Protein AF-O05475-F1 (afdb_monomer_lite)

Sequence (89 aa):
MNADEIFSNLEEILNYNSLVFINRKNIEVVWAIRSDTDTVQGFVRVDNKVFPFKAWVEFEGELRVQIGNLIHFIIDSKTVEKAIQRESE

Organism: Saccharolobus islandicus (NCBI:txid43080)

Foldseek 3Di:
DALVLLVVLVQLLLQLDCVNDVPNFRKAQPDWDDPDRFKIWGWIDGPNDIWTKIWGADPQGWIWIDTHPPDIDIHHNVSSVVSSVVVVD

Secondary structure (DSSP, 8-state):
--HHHHHHTHHHHHHH-TTT-SS-PPEEEEEEEEEETTEEEEEEEETTEEEEEEEEEPTTSPEEEEETTTEEEEE-HHHHHHHHHHHT-

pLDDT: mean 85.34, std 10.83, range [53.25, 97.06]

Structure (mmCIF, N/CA/C/O backbone):
data_AF-O05475-F1
#
_entry.id   AF-O05475-F1
#
loop_
_atom_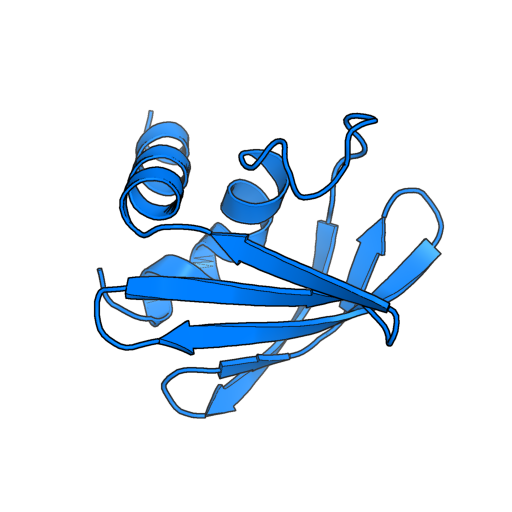site.group_PDB
_atom_site.id
_atom_site.type_symbol
_atom_site.label_atom_id
_atom_site.label_alt_id
_atom_site.label_comp_id
_atom_site.label_asym_id
_atom_site.label_entity_id
_atom_site.label_seq_id
_atom_site.pdbx_PDB_ins_code
_atom_site.Cartn_x
_atom_site.Cartn_y
_atom_site.Cartn_z
_atom_site.occupancy
_atom_site.B_iso_or_equiv
_atom_site.auth_seq_id
_atom_site.auth_comp_id
_atom_site.auth_asym_id
_atom_site.auth_atom_id
_atom_site.pdbx_PDB_model_num
ATOM 1 N N . MET A 1 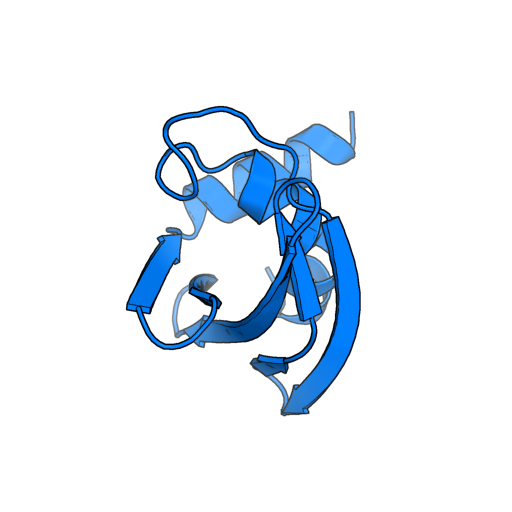1 ? 13.393 10.274 0.411 1.00 78.81 1 MET A N 1
ATOM 2 C CA . MET A 1 1 ? 13.067 8.849 0.627 1.00 78.81 1 MET A CA 1
ATOM 3 C C . MET A 1 1 ? 13.054 8.148 -0.715 1.00 78.81 1 MET A C 1
ATOM 5 O O . MET A 1 1 ? 12.739 8.797 -1.710 1.00 78.81 1 MET A O 1
ATOM 9 N N . ASN A 1 2 ? 13.428 6.874 -0.761 1.00 86.38 2 ASN A N 1
ATOM 10 C CA . ASN A 1 2 ? 13.263 6.069 -1.973 1.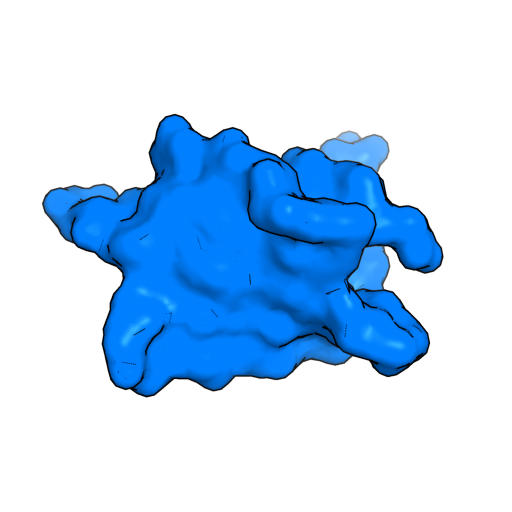00 86.38 2 ASN A CA 1
ATOM 11 C C . ASN A 1 2 ? 11.902 5.341 -1.937 1.00 86.38 2 ASN A C 1
ATOM 13 O O . ASN A 1 2 ? 11.281 5.225 -0.882 1.00 86.38 2 ASN A O 1
ATOM 17 N N . ALA A 1 3 ? 11.422 4.870 -3.089 1.00 88.00 3 ALA A N 1
ATOM 18 C CA . ALA A 1 3 ? 10.134 4.179 -3.172 1.00 88.00 3 ALA A CA 1
ATOM 19 C C . ALA A 1 3 ? 10.111 2.867 -2.361 1.00 88.00 3 ALA A C 1
ATOM 21 O O . ALA A 1 3 ? 9.075 2.493 -1.822 1.00 88.00 3 ALA A O 1
ATOM 22 N N . ASP A 1 4 ? 11.256 2.191 -2.226 1.00 89.62 4 ASP A N 1
ATOM 23 C CA . ASP A 1 4 ? 11.377 0.935 -1.472 1.00 89.62 4 ASP A CA 1
ATOM 24 C C . ASP A 1 4 ? 11.068 1.123 0.018 1.00 89.62 4 ASP A C 1
ATOM 26 O O . ASP A 1 4 ? 10.329 0.334 0.604 1.00 89.62 4 ASP A O 1
ATOM 30 N N . GLU A 1 5 ? 11.595 2.189 0.615 1.00 90.31 5 GLU A N 1
ATOM 31 C CA . GLU A 1 5 ? 11.355 2.588 2.000 1.00 90.31 5 GLU A CA 1
ATOM 32 C C . GLU A 1 5 ? 9.886 2.969 2.206 1.00 90.31 5 GLU A C 1
ATOM 34 O O . GLU A 1 5 ? 9.257 2.516 3.156 1.00 90.31 5 GLU A O 1
ATOM 39 N N . ILE A 1 6 ? 9.291 3.722 1.276 1.00 90.00 6 ILE A N 1
ATOM 40 C CA . ILE A 1 6 ? 7.869 4.087 1.351 1.00 90.00 6 ILE A CA 1
ATOM 41 C C . ILE A 1 6 ? 6.979 2.838 1.290 1.00 90.00 6 ILE A C 1
ATOM 43 O O . ILE A 1 6 ? 6.052 2.698 2.083 1.00 90.00 6 ILE A O 1
ATOM 47 N N . PHE A 1 7 ? 7.252 1.910 0.369 1.00 91.81 7 PHE A N 1
ATOM 48 C CA . PHE A 1 7 ? 6.427 0.713 0.210 1.00 91.81 7 PHE A CA 1
ATOM 49 C C . PHE A 1 7 ? 6.616 -0.319 1.318 1.00 91.81 7 PHE A C 1
ATOM 51 O O . PHE A 1 7 ? 5.669 -1.048 1.609 1.00 91.81 7 PHE A O 1
ATOM 58 N N . SER A 1 8 ? 7.791 -0.370 1.946 1.00 91.50 8 SER A N 1
ATOM 59 C CA . SER A 1 8 ? 8.033 -1.259 3.088 1.00 91.50 8 SER A CA 1
ATOM 60 C C . SER A 1 8 ? 7.211 -0.857 4.317 1.00 91.50 8 SER A C 1
ATOM 62 O O . SER A 1 8 ? 6.827 -1.733 5.077 1.00 91.50 8 SER A O 1
ATOM 64 N N . ASN A 1 9 ? 6.878 0.432 4.447 1.00 90.69 9 ASN A N 1
ATOM 65 C CA . ASN A 1 9 ? 6.121 1.006 5.568 1.00 90.69 9 ASN A CA 1
ATOM 66 C C . ASN A 1 9 ? 4.700 1.445 5.153 1.00 90.69 9 ASN A C 1
ATOM 68 O O . ASN A 1 9 ? 4.102 2.354 5.737 1.00 90.69 9 ASN A O 1
ATOM 72 N N . LEU A 1 10 ? 4.163 0.877 4.064 1.00 90.31 10 LEU A N 1
ATOM 73 C CA . LEU A 1 10 ? 2.901 1.332 3.474 1.00 90.31 10 LEU A CA 1
ATOM 74 C C . LEU A 1 10 ? 1.722 1.200 4.449 1.00 90.31 10 LEU A C 1
ATOM 76 O O . LEU A 1 10 ? 0.860 2.077 4.489 1.00 90.31 10 LEU A O 1
ATOM 80 N N . GLU A 1 11 ? 1.673 0.116 5.222 1.00 90.12 11 GLU A N 1
ATOM 81 C CA . GLU A 1 11 ? 0.617 -0.120 6.208 1.00 90.12 11 GLU A CA 1
ATOM 82 C C . GLU A 1 11 ? 0.612 0.968 7.291 1.00 90.12 11 GLU A C 1
ATOM 84 O O . GLU A 1 11 ? -0.424 1.586 7.557 1.00 90.12 11 GLU A O 1
ATOM 89 N N . GLU A 1 12 ? 1.772 1.270 7.863 1.00 88.81 12 GLU A N 1
ATOM 90 C CA . GLU A 1 12 ? 1.970 2.302 8.875 1.00 88.81 12 GLU A CA 1
ATOM 91 C C . GLU A 1 12 ? 1.571 3.679 8.350 1.00 88.81 12 GLU A C 1
ATOM 93 O O . GLU A 1 12 ? 0.831 4.404 9.019 1.00 88.81 12 GLU A O 1
ATOM 98 N N . ILE A 1 13 ? 1.995 4.035 7.133 1.00 88.56 13 ILE A N 1
ATOM 99 C CA . ILE A 1 13 ? 1.647 5.316 6.502 1.00 88.56 13 ILE A CA 1
ATOM 100 C C . ILE A 1 13 ? 0.126 5.456 6.358 1.00 88.56 13 ILE A C 1
ATOM 102 O O . ILE A 1 13 ? -0.438 6.511 6.671 1.00 88.56 13 ILE A O 1
ATOM 106 N N . LEU A 1 14 ? -0.554 4.390 5.925 1.00 86.94 14 LEU A N 1
ATOM 107 C CA . LEU A 1 14 ? -2.009 4.373 5.777 1.00 86.94 14 LEU A CA 1
ATOM 108 C C . LEU A 1 14 ? -2.734 4.522 7.117 1.00 86.94 14 LEU A C 1
ATOM 110 O O . LEU A 1 14 ? -3.736 5.232 7.193 1.00 86.94 14 LEU A O 1
ATOM 114 N N . ASN A 1 15 ? -2.218 3.895 8.173 1.00 85.44 15 ASN A N 1
ATOM 115 C CA . ASN A 1 15 ? -2.784 3.981 9.520 1.00 85.44 15 ASN A CA 1
ATOM 116 C C . ASN A 1 15 ? -2.436 5.292 10.246 1.00 85.44 15 ASN A C 1
ATOM 118 O O . ASN A 1 15 ? -3.182 5.732 11.124 1.00 85.44 15 ASN A O 1
ATOM 122 N N . TYR A 1 16 ? -1.321 5.935 9.891 1.00 83.19 16 TYR A N 1
ATOM 123 C CA . TYR A 1 16 ? -0.924 7.238 10.423 1.00 83.19 16 TYR A CA 1
ATOM 124 C C . TYR A 1 16 ? -1.785 8.368 9.856 1.00 83.19 16 TYR A C 1
ATOM 126 O O . TYR A 1 16 ? -2.104 9.336 10.554 1.00 83.19 16 TYR A O 1
ATOM 134 N N . ASN A 1 17 ? -2.173 8.254 8.586 1.00 77.19 17 ASN A N 1
ATOM 135 C CA . ASN A 1 17 ? -2.892 9.310 7.902 1.00 77.19 17 ASN A CA 1
ATOM 136 C C . ASN A 1 17 ? -4.392 9.311 8.258 1.00 77.19 17 ASN A C 1
ATOM 138 O O . ASN A 1 17 ? -5.174 8.451 7.854 1.00 77.19 17 ASN A O 1
ATOM 142 N N . SER A 1 18 ? -4.817 10.353 8.974 1.00 65.81 18 SER A N 1
ATOM 143 C CA . SER A 1 18 ? -6.202 10.541 9.423 1.00 65.81 18 SER A CA 1
ATOM 144 C C . SER A 1 18 ? -7.214 10.804 8.301 1.00 65.81 18 SER A C 1
ATOM 146 O O . SER A 1 18 ? -8.418 10.697 8.542 1.00 65.81 18 SER A O 1
ATOM 148 N N . LEU A 1 19 ? -6.760 11.130 7.085 1.00 65.94 19 LEU A N 1
ATOM 149 C CA . LEU A 1 19 ? -7.619 11.278 5.908 1.00 65.94 19 LEU A CA 1
ATOM 150 C C . LEU A 1 19 ? -8.067 9.922 5.359 1.00 65.94 19 LEU A 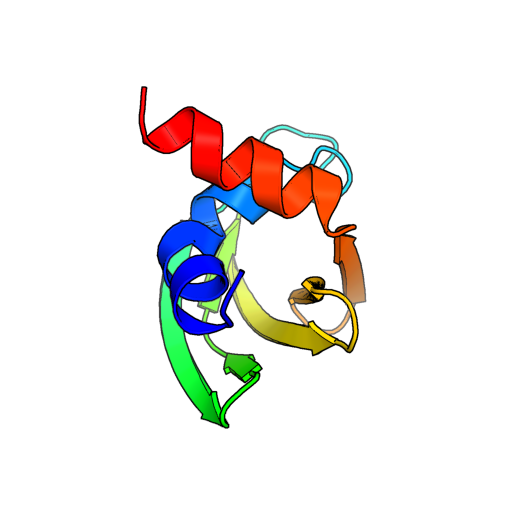C 1
ATOM 152 O O . LEU A 1 19 ? -9.080 9.875 4.665 1.00 65.94 19 LEU A O 1
ATOM 156 N N . VAL A 1 20 ? -7.349 8.836 5.674 1.00 63.28 20 VAL A N 1
ATOM 157 C CA . VAL A 1 20 ? -7.588 7.519 5.075 1.00 63.28 20 VAL A CA 1
ATOM 158 C C . VAL A 1 20 ? -8.873 6.883 5.619 1.00 63.28 20 VAL A C 1
ATOM 160 O O . VAL A 1 20 ? -9.711 6.441 4.838 1.00 63.28 20 VAL A O 1
ATOM 163 N N . PHE A 1 21 ? -9.125 6.938 6.932 1.00 63.84 21 PHE A N 1
ATOM 164 C CA . PHE A 1 21 ? -10.448 6.642 7.502 1.00 63.84 21 PHE A CA 1
ATOM 165 C C . PHE A 1 21 ? -10.716 7.460 8.775 1.00 63.84 21 PHE A C 1
ATOM 167 O O . PHE A 1 21 ? -9.979 7.386 9.753 1.00 63.84 21 PHE A O 1
ATOM 174 N N . ILE A 1 22 ? -11.847 8.181 8.801 1.00 55.69 22 ILE A N 1
ATOM 175 C CA . ILE A 1 22 ? -12.313 8.974 9.962 1.00 55.69 22 ILE A CA 1
ATOM 176 C C . ILE A 1 22 ? -12.591 8.081 11.186 1.00 55.69 22 ILE A C 1
ATOM 178 O O . ILE A 1 22 ? -12.492 8.518 12.332 1.00 55.69 22 ILE A O 1
ATOM 182 N N . ASN A 1 23 ? -12.921 6.811 10.950 1.00 54.06 23 ASN A N 1
ATOM 183 C CA . ASN A 1 23 ? -13.067 5.801 11.988 1.00 54.06 23 ASN A CA 1
ATOM 184 C C . ASN A 1 23 ? -11.784 4.965 11.973 1.00 54.06 23 ASN A C 1
ATOM 186 O O . ASN A 1 23 ? -11.561 4.280 10.980 1.00 54.06 23 ASN A O 1
ATOM 190 N N . ARG A 1 24 ? -10.949 5.073 13.021 1.00 57.94 24 ARG A N 1
ATOM 191 C CA . ARG A 1 24 ? -9.617 4.444 13.174 1.00 57.94 24 ARG A CA 1
ATOM 192 C C . ARG A 1 24 ? -9.674 2.915 13.090 1.00 57.94 24 ARG A C 1
ATOM 194 O O . ARG A 1 24 ? -9.574 2.213 14.093 1.00 57.94 24 ARG A O 1
ATOM 201 N N . LYS A 1 25 ? -9.914 2.405 11.899 1.00 62.62 25 LYS A N 1
ATOM 202 C CA . LYS A 1 25 ? -9.955 0.987 11.594 1.00 62.62 25 LYS A CA 1
ATOM 203 C C . LYS A 1 25 ? -8.595 0.659 11.026 1.00 62.62 25 LYS A C 1
ATOM 205 O O . LYS A 1 25 ? -8.194 1.287 10.050 1.00 62.62 25 LYS A O 1
ATOM 210 N N . ASN A 1 26 ? -7.894 -0.260 11.687 1.00 75.69 26 ASN A N 1
ATOM 211 C CA . ASN A 1 26 ? -6.566 -0.661 11.257 1.00 75.69 26 ASN A CA 1
ATOM 212 C C . ASN A 1 26 ? -6.663 -1.195 9.826 1.00 75.69 26 ASN A C 1
ATOM 214 O O . ASN A 1 26 ? -7.463 -2.094 9.546 1.00 75.69 26 ASN A O 1
ATOM 218 N N . ILE A 1 27 ? -5.898 -0.589 8.929 1.00 86.56 27 ILE A N 1
ATOM 219 C CA . ILE A 1 27 ? -5.683 -1.100 7.584 1.00 86.56 27 ILE A CA 1
ATOM 220 C C . ILE A 1 27 ? -4.566 -2.124 7.687 1.00 86.56 27 ILE A C 1
ATOM 222 O O . ILE A 1 27 ? -3.539 -1.827 8.280 1.00 86.56 27 ILE A O 1
ATOM 226 N N . GLU A 1 28 ? -4.768 -3.296 7.104 1.00 90.31 28 GLU A N 1
ATOM 227 C CA . GLU A 1 28 ? -3.748 -4.341 7.009 1.00 90.31 28 GLU A CA 1
ATOM 228 C C . GLU A 1 28 ? -3.444 -4.599 5.532 1.00 90.31 28 GLU A C 1
ATOM 230 O O . GLU A 1 28 ? -4.358 -4.858 4.741 1.00 90.31 28 GLU A O 1
ATOM 235 N N . VAL A 1 29 ? -2.179 -4.538 5.132 1.00 90.75 29 VAL A N 1
ATOM 236 C CA . VAL A 1 29 ? -1.724 -4.917 3.795 1.00 90.75 29 VAL A CA 1
ATOM 237 C C . VAL A 1 29 ? -1.624 -6.441 3.747 1.00 90.75 29 VAL A C 1
ATOM 239 O O . VAL A 1 29 ? -0.652 -7.049 4.177 1.00 90.75 29 VAL A O 1
ATOM 242 N N . VAL A 1 30 ? -2.652 -7.084 3.192 1.00 93.50 30 VAL A N 1
ATOM 243 C CA . VAL A 1 30 ? -2.759 -8.553 3.141 1.00 93.50 30 VAL A CA 1
ATOM 244 C C . VAL A 1 30 ? -1.752 -9.149 2.162 1.00 93.50 30 VAL A C 1
ATOM 246 O O . VAL A 1 30 ? -1.195 -10.222 2.386 1.00 93.50 30 VAL A O 1
ATOM 249 N N . TRP A 1 31 ? -1.584 -8.485 1.023 1.00 94.00 31 TRP A N 1
ATOM 250 C CA . TRP A 1 31 ? -0.668 -8.894 -0.030 1.00 94.00 31 TRP A CA 1
ATOM 251 C C . TRP A 1 31 ? -0.380 -7.706 -0.933 1.00 94.00 31 TRP A C 1
ATOM 253 O O . TRP A 1 31 ? -1.288 -6.935 -1.248 1.00 94.00 31 TRP A O 1
ATOM 263 N N . ALA A 1 32 ? 0.859 -7.587 -1.390 1.00 95.25 32 ALA A N 1
ATOM 264 C CA . ALA A 1 32 ? 1.285 -6.522 -2.277 1.00 95.25 32 ALA A CA 1
ATOM 265 C C . ALA A 1 32 ? 2.383 -7.019 -3.218 1.00 95.25 32 ALA A C 1
ATOM 267 O O . ALA A 1 32 ? 3.239 -7.814 -2.830 1.00 95.25 32 ALA A O 1
ATOM 268 N N . ILE A 1 33 ? 2.362 -6.528 -4.455 1.00 96.19 33 ILE A N 1
ATOM 269 C CA . ILE A 1 33 ? 3.429 -6.726 -5.433 1.00 96.19 33 ILE A CA 1
ATOM 270 C C . ILE A 1 33 ? 3.820 -5.408 -6.075 1.00 96.19 33 ILE A C 1
ATOM 272 O O . ILE A 1 33 ? 2.994 -4.521 -6.298 1.00 96.19 33 ILE A O 1
ATOM 276 N N . ARG A 1 34 ? 5.097 -5.323 -6.435 1.00 94.94 34 ARG A N 1
ATOM 277 C CA . ARG A 1 34 ? 5.609 -4.260 -7.288 1.00 94.94 34 ARG A CA 1
ATOM 278 C C . ARG A 1 34 ? 5.033 -4.419 -8.697 1.00 94.94 34 ARG A C 1
ATOM 280 O O . ARG A 1 34 ? 5.159 -5.498 -9.275 1.00 94.94 34 ARG A O 1
ATOM 287 N N . SER A 1 35 ? 4.420 -3.372 -9.250 1.00 90.12 35 SER A N 1
ATOM 288 C CA . SER A 1 35 ? 4.076 -3.344 -10.681 1.00 90.12 35 SER A CA 1
ATOM 289 C C . 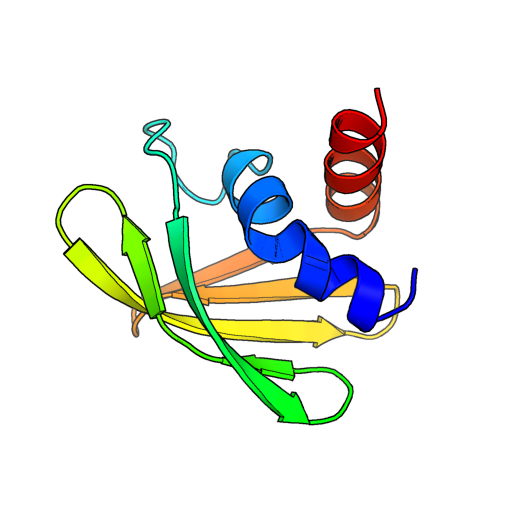SER A 1 35 ? 5.155 -2.657 -11.516 1.00 90.12 35 SER A C 1
ATOM 291 O O . SER A 1 35 ? 5.382 -3.063 -12.651 1.00 90.12 35 SER A O 1
ATOM 293 N N . ASP A 1 36 ? 5.833 -1.655 -10.950 1.00 92.81 36 ASP A N 1
ATOM 294 C CA . ASP A 1 36 ? 6.957 -0.929 -11.553 1.00 92.81 36 ASP A CA 1
ATOM 295 C C . ASP A 1 36 ? 7.806 -0.227 -10.470 1.00 92.81 36 ASP A C 1
ATOM 297 O O . ASP A 1 36 ? 7.584 -0.409 -9.271 1.00 92.81 36 ASP A O 1
ATOM 301 N N . THR A 1 37 ? 8.810 0.557 -10.870 1.00 90.12 37 THR A N 1
ATOM 302 C CA . THR A 1 37 ? 9.732 1.230 -9.939 1.00 90.12 37 THR A CA 1
ATOM 303 C C . THR A 1 37 ? 9.018 2.091 -8.902 1.00 90.12 37 THR A C 1
ATOM 305 O O . THR A 1 37 ? 9.459 2.115 -7.761 1.00 90.12 37 THR A O 1
ATOM 308 N N . ASP A 1 38 ? 7.897 2.721 -9.235 1.00 93.88 38 ASP A N 1
ATOM 309 C CA . ASP A 1 38 ? 7.255 3.715 -8.371 1.00 93.88 38 ASP A CA 1
ATOM 310 C C . ASP A 1 38 ? 5.820 3.330 -8.011 1.00 93.88 38 ASP A C 1
ATOM 312 O O . ASP A 1 38 ? 5.065 4.161 -7.514 1.00 93.88 38 ASP A O 1
ATOM 316 N N . THR A 1 39 ? 5.440 2.065 -8.224 1.00 96.00 39 THR A N 1
ATOM 317 C CA . THR A 1 39 ? 4.073 1.585 -8.011 1.00 96.00 39 THR A CA 1
ATOM 318 C C . THR A 1 39 ? 4.027 0.198 -7.373 1.00 96.00 39 THR A C 1
ATOM 320 O O . THR A 1 39 ? 4.679 -0.759 -7.808 1.00 96.00 39 THR A O 1
ATOM 323 N N . VAL A 1 40 ? 3.146 0.070 -6.382 1.00 96.44 40 VAL A N 1
ATOM 324 C CA . VAL A 1 40 ? 2.735 -1.186 -5.753 1.00 96.44 40 VAL A CA 1
ATOM 325 C C . VAL A 1 40 ? 1.226 -1.358 -5.880 1.00 96.44 40 VAL A C 1
ATOM 327 O O . VAL A 1 40 ? 0.453 -0.405 -5.804 1.00 96.44 40 VAL A O 1
ATOM 330 N N . GLN A 1 41 ? 0.784 -2.595 -6.060 1.00 97.06 41 GLN A N 1
ATOM 331 C CA . GLN A 1 41 ? -0.630 -2.949 -6.078 1.00 97.06 41 GLN A CA 1
ATOM 332 C C . GLN A 1 41 ? -0.871 -4.235 -5.300 1.00 97.06 41 GLN A C 1
ATOM 334 O O . GLN A 1 41 ? 0.015 -5.084 -5.188 1.00 97.06 41 GLN A O 1
ATOM 339 N N . GLY A 1 42 ? -2.080 -4.403 -4.783 1.00 95.81 42 GLY A N 1
ATOM 340 C CA . GLY A 1 42 ? -2.388 -5.572 -3.979 1.00 95.81 42 GLY A CA 1
ATOM 341 C C . GLY A 1 42 ? -3.750 -5.509 -3.321 1.00 95.81 42 GLY A C 1
ATOM 342 O O . GLY A 1 42 ? -4.700 -4.970 -3.888 1.00 95.81 42 GLY A O 1
ATOM 343 N N . PHE A 1 43 ? -3.834 -6.064 -2.117 1.00 95.25 43 PHE A N 1
ATOM 344 C CA . PHE A 1 43 ? -5.047 -6.106 -1.320 1.00 95.25 43 PHE A CA 1
ATOM 345 C C . PHE A 1 43 ? -4.797 -5.579 0.085 1.00 95.25 43 PHE A C 1
ATOM 347 O O . PHE A 1 43 ? -3.871 -6.012 0.769 1.00 95.25 43 PHE A O 1
ATOM 354 N N . VAL A 1 44 ? -5.677 -4.686 0.521 1.00 92.19 44 VAL A N 1
ATOM 355 C CA . VAL A 1 44 ? -5.763 -4.238 1.908 1.00 92.19 44 VAL A CA 1
ATOM 356 C C . VAL A 1 44 ? -7.031 -4.777 2.539 1.00 92.19 44 VAL A C 1
ATOM 358 O O . VAL A 1 44 ? -8.082 -4.865 1.898 1.00 92.19 44 VAL A O 1
ATOM 361 N N . ARG A 1 45 ? -6.949 -5.124 3.814 1.00 90.19 45 ARG A N 1
ATOM 362 C CA . ARG A 1 45 ? -8.095 -5.418 4.656 1.00 90.19 45 ARG A CA 1
ATOM 363 C C . ARG A 1 45 ? -8.422 -4.169 5.463 1.00 90.19 45 ARG A C 1
ATOM 365 O O . ARG A 1 45 ? -7.564 -3.615 6.138 1.00 90.19 45 ARG A O 1
ATOM 372 N N . VAL A 1 46 ? -9.674 -3.737 5.371 1.00 85.69 46 VAL A N 1
ATOM 373 C CA . VAL A 1 46 ? -10.255 -2.685 6.207 1.00 85.69 46 VAL A CA 1
ATOM 374 C C . VAL A 1 46 ? -11.417 -3.331 6.956 1.00 85.69 46 VAL A C 1
ATOM 376 O O . VAL A 1 46 ? -12.394 -3.771 6.340 1.00 85.69 46 VAL A O 1
ATOM 379 N N . ASP A 1 47 ? -11.290 -3.453 8.276 1.00 82.88 47 ASP A N 1
ATOM 380 C CA . ASP A 1 47 ? -12.119 -4.339 9.107 1.00 82.88 47 ASP A CA 1
ATOM 381 C C . ASP A 1 47 ? -12.136 -5.795 8.596 1.00 82.88 47 ASP A C 1
ATOM 383 O O . ASP A 1 47 ? -11.112 -6.452 8.484 1.00 82.88 47 ASP A O 1
ATOM 387 N N . ASN A 1 48 ? -13.321 -6.307 8.252 1.00 84.19 48 ASN A N 1
ATOM 388 C CA . ASN A 1 48 ? -13.562 -7.658 7.764 1.00 84.19 48 ASN A CA 1
ATOM 389 C C . ASN A 1 48 ? -13.748 -7.690 6.240 1.00 84.19 48 ASN A C 1
ATOM 391 O O . ASN A 1 48 ? -14.295 -8.654 5.705 1.00 84.19 48 ASN A O 1
ATOM 395 N N . LYS A 1 49 ? -13.371 -6.618 5.533 1.00 87.81 49 LYS A N 1
ATOM 396 C CA . LYS A 1 49 ? -13.516 -6.513 4.079 1.00 87.81 49 LYS A CA 1
ATOM 397 C C . LYS A 1 49 ? -12.161 -6.316 3.425 1.00 87.81 49 LYS A C 1
ATOM 399 O O . LYS A 1 49 ? -11.351 -5.519 3.884 1.00 87.81 49 LYS A O 1
ATOM 404 N N . VAL A 1 50 ? -11.944 -7.039 2.334 1.00 91.62 50 VAL A N 1
ATOM 405 C CA . VAL A 1 50 ? -10.729 -6.950 1.525 1.00 91.62 50 VAL A CA 1
ATOM 406 C C . VAL A 1 50 ? -11.028 -6.119 0.286 1.00 91.62 50 VAL A C 1
ATOM 408 O O . VAL A 1 50 ? -12.022 -6.359 -0.401 1.00 91.62 50 VAL A O 1
ATOM 411 N N . PHE A 1 51 ? -10.165 -5.151 0.006 1.00 92.12 51 PHE A N 1
ATOM 412 C CA . PHE A 1 51 ? -10.264 -4.259 -1.139 1.00 92.12 51 PHE A CA 1
ATOM 413 C C . PHE A 1 51 ? -8.971 -4.314 -1.951 1.00 92.12 51 PHE A C 1
ATOM 415 O O . PHE A 1 51 ? -7.890 -4.359 -1.359 1.00 92.12 51 PHE A O 1
ATOM 422 N N . PRO A 1 52 ? -9.047 -4.291 -3.292 1.00 95.00 52 PRO A N 1
ATOM 423 C CA . PRO A 1 52 ? -7.858 -4.074 -4.099 1.00 95.00 52 PRO A CA 1
ATOM 424 C C . PRO A 1 52 ? -7.340 -2.655 -3.854 1.00 95.00 52 PRO A C 1
ATOM 426 O O . PRO A 1 52 ? -8.136 -1.732 -3.664 1.00 95.00 52 PRO A O 1
ATOM 429 N N . PHE A 1 53 ? -6.029 -2.464 -3.890 1.00 93.94 53 PHE A N 1
ATOM 430 C CA . PHE A 1 53 ? -5.426 -1.139 -3.849 1.00 93.94 53 PHE A CA 1
ATOM 431 C C . PHE A 1 53 ? -4.327 -0.986 -4.894 1.00 93.94 53 PHE A C 1
ATOM 433 O O . PHE A 1 53 ? -3.736 -1.965 -5.359 1.00 93.94 53 PHE A O 1
ATOM 440 N N . LYS A 1 54 ? -4.040 0.272 -5.214 1.00 95.38 54 LYS A N 1
ATOM 441 C CA . LYS A 1 54 ? -2.866 0.707 -5.962 1.00 95.38 54 LYS A CA 1
ATOM 442 C C . LYS A 1 54 ? -2.256 1.902 -5.242 1.00 95.38 54 LYS A C 1
ATOM 444 O O . LYS A 1 54 ? -2.974 2.845 -4.927 1.00 95.38 54 LYS A O 1
ATOM 449 N N . ALA A 1 55 ? -0.958 1.863 -4.992 1.00 94.38 55 ALA A N 1
ATOM 450 C CA . ALA A 1 55 ? -0.199 2.951 -4.402 1.00 94.38 55 ALA A CA 1
ATOM 451 C C . ALA A 1 55 ? 0.958 3.323 -5.331 1.00 94.38 55 ALA A C 1
ATOM 453 O O . ALA A 1 55 ? 1.624 2.431 -5.855 1.00 94.38 55 ALA A O 1
ATOM 454 N N . TRP A 1 56 ? 1.187 4.612 -5.557 1.00 95.62 56 TRP A N 1
ATOM 455 C CA . TRP A 1 56 ? 2.304 5.079 -6.373 1.00 95.62 56 TRP A CA 1
ATOM 456 C C . TRP A 1 56 ? 2.917 6.351 -5.809 1.00 95.62 56 TRP A C 1
ATOM 458 O O . TRP A 1 56 ? 2.229 7.174 -5.200 1.00 95.62 56 TRP A O 1
ATOM 468 N N . VAL A 1 57 ? 4.225 6.476 -6.000 1.00 93.81 57 VAL A N 1
ATOM 469 C CA . VAL A 1 57 ? 5.008 7.630 -5.565 1.00 93.81 57 VAL A CA 1
ATOM 470 C C . VAL A 1 57 ? 5.106 8.606 -6.732 1.00 93.81 57 VAL A C 1
ATOM 472 O O . VAL A 1 57 ? 5.479 8.225 -7.840 1.00 93.81 57 VAL A O 1
ATOM 475 N N . GLU A 1 58 ? 4.746 9.865 -6.501 1.00 89.38 58 GLU A N 1
ATOM 476 C CA . GLU A 1 58 ? 4.939 10.938 -7.479 1.00 89.38 58 GLU A CA 1
ATOM 477 C C . GLU A 1 58 ? 6.241 11.710 -7.226 1.00 89.38 58 GLU A C 1
ATOM 479 O O . GLU A 1 58 ? 6.956 11.503 -6.238 1.00 89.38 58 GLU A O 1
ATOM 484 N N . PHE A 1 59 ? 6.572 12.603 -8.163 1.00 73.12 59 PHE A N 1
ATOM 485 C CA . PHE A 1 59 ? 7.714 13.502 -8.034 1.00 73.12 59 PHE A CA 1
ATOM 486 C C . PHE A 1 59 ? 7.586 14.290 -6.719 1.00 73.12 59 PHE A C 1
ATOM 488 O O . PHE A 1 59 ? 6.502 14.763 -6.402 1.00 73.12 59 PHE A O 1
ATOM 495 N N . GLU A 1 60 ? 8.684 14.409 -5.964 1.00 78.31 60 GLU A N 1
ATOM 496 C CA . GLU A 1 60 ? 8.754 15.002 -4.607 1.00 78.31 60 GLU A CA 1
ATOM 497 C C . GLU A 1 60 ? 8.365 14.085 -3.427 1.00 78.31 60 GLU A C 1
ATOM 499 O O . GLU A 1 60 ? 8.411 14.516 -2.273 1.00 78.31 60 GLU A O 1
ATOM 504 N N . GLY A 1 61 ? 8.098 12.795 -3.672 1.00 80.56 61 GLY A N 1
ATOM 505 C CA . GLY A 1 61 ? 7.902 11.806 -2.601 1.00 80.56 61 GLY A CA 1
ATOM 506 C C . GLY A 1 61 ? 6.498 11.810 -1.995 1.00 80.56 61 GLY A C 1
ATOM 507 O O . GLY A 1 61 ? 6.299 11.273 -0.905 1.00 80.56 61 GLY A O 1
ATOM 508 N N . GLU A 1 62 ? 5.531 12.413 -2.687 1.00 89.06 62 GLU A N 1
ATOM 509 C CA . GLU A 1 62 ? 4.112 12.270 -2.370 1.00 89.06 62 GLU A CA 1
ATOM 510 C C . GLU A 1 62 ? 3.648 10.842 -2.669 1.00 89.06 62 GLU A C 1
ATOM 512 O O . GLU A 1 62 ? 3.957 10.281 -3.723 1.00 89.06 62 GLU A O 1
ATOM 517 N N . LEU A 1 63 ? 2.873 10.263 -1.752 1.00 92.00 63 LEU A N 1
ATOM 518 C CA . LEU A 1 63 ? 2.291 8.939 -1.921 1.00 92.00 63 LEU A CA 1
ATOM 519 C C . LEU A 1 63 ? 0.811 9.074 -2.260 1.00 92.00 63 LEU A C 1
ATOM 521 O O . LEU A 1 63 ? 0.008 9.577 -1.470 1.00 92.00 63 LEU A O 1
ATOM 525 N N . ARG A 1 64 ? 0.428 8.564 -3.425 1.00 92.94 64 ARG A N 1
ATOM 526 C CA . ARG A 1 64 ? -0.973 8.422 -3.801 1.00 92.94 64 ARG A CA 1
ATOM 527 C C . ARG A 1 64 ? -1.431 7.006 -3.570 1.00 92.94 64 ARG A C 1
ATOM 529 O O . ARG A 1 64 ? -0.731 6.061 -3.922 1.00 92.94 64 ARG A O 1
ATOM 536 N N . VAL A 1 65 ? -2.621 6.863 -2.999 1.00 92.44 65 VAL A N 1
ATOM 537 C CA . VAL A 1 65 ? -3.210 5.552 -2.729 1.00 92.44 65 VAL A CA 1
ATOM 538 C C . VAL A 1 65 ? -4.651 5.534 -3.189 1.00 92.44 65 VAL A C 1
ATOM 540 O O . VAL A 1 65 ? -5.471 6.340 -2.755 1.00 92.44 65 VAL A O 1
ATOM 543 N N . GLN A 1 66 ? -4.965 4.575 -4.045 1.00 92.62 66 GLN A N 1
ATOM 544 C CA . GLN A 1 66 ? -6.313 4.242 -4.455 1.00 92.62 66 GLN A CA 1
ATOM 545 C C . GLN A 1 66 ? -6.740 2.929 -3.792 1.00 92.62 66 GLN A C 1
ATOM 547 O O . GLN A 1 66 ? -6.066 1.916 -3.964 1.00 92.62 66 GLN A O 1
ATOM 552 N N . ILE A 1 67 ? -7.873 2.924 -3.084 1.00 89.69 67 ILE A N 1
ATOM 553 C CA . ILE A 1 67 ? -8.480 1.722 -2.489 1.00 89.69 67 ILE A CA 1
ATOM 554 C C . ILE A 1 67 ? -9.847 1.483 -3.139 1.00 89.69 67 ILE A C 1
ATOM 556 O O . ILE A 1 67 ? -10.762 2.310 -3.069 1.00 89.69 67 ILE A O 1
ATOM 560 N N . GLY A 1 68 ? -9.996 0.330 -3.788 1.00 87.44 68 GLY A N 1
ATOM 561 C CA . GLY A 1 68 ? -11.148 0.016 -4.623 1.00 87.44 68 GLY A CA 1
ATOM 562 C C . GLY A 1 68 ? -11.333 1.022 -5.767 1.00 87.44 68 GLY A C 1
ATOM 563 O O . GLY A 1 68 ? -10.387 1.626 -6.269 1.00 87.44 68 GLY A O 1
ATOM 564 N N . ASN A 1 69 ? -12.586 1.225 -6.176 1.00 82.06 69 ASN A N 1
ATOM 565 C CA . ASN A 1 69 ? -12.931 2.118 -7.291 1.00 82.06 69 ASN A CA 1
ATOM 566 C C . ASN A 1 69 ? -13.341 3.532 -6.851 1.00 82.06 69 ASN A C 1
ATOM 568 O O . ASN A 1 69 ? -13.764 4.324 -7.686 1.00 82.06 69 ASN A O 1
ATOM 572 N N . LEU A 1 70 ? -13.304 3.829 -5.551 1.00 69.94 70 LEU A N 1
ATOM 573 C CA . LEU A 1 70 ? -14.006 4.991 -4.992 1.00 69.94 70 LEU A CA 1
ATOM 574 C C . LEU A 1 70 ? -13.112 5.925 -4.190 1.00 69.94 70 LEU A C 1
ATOM 576 O O . LEU A 1 70 ? -13.435 7.101 -4.058 1.00 69.94 70 LEU A O 1
ATOM 580 N N . ILE A 1 71 ? -12.025 5.410 -3.625 1.00 80.12 71 ILE A N 1
ATOM 581 C CA . ILE A 1 71 ? -11.273 6.124 -2.607 1.00 80.12 71 ILE A CA 1
ATOM 582 C C . ILE A 1 71 ? -9.878 6.418 -3.143 1.00 80.12 71 ILE A C 1
ATOM 584 O O . ILE A 1 71 ? -9.165 5.493 -3.523 1.00 80.12 71 ILE A O 1
ATOM 588 N N . HIS A 1 72 ? -9.506 7.697 -3.165 1.00 85.06 72 HIS A N 1
ATOM 589 C CA . HIS A 1 72 ? -8.191 8.166 -3.584 1.00 85.06 72 HIS A CA 1
ATOM 590 C C . HIS A 1 72 ? -7.662 9.164 -2.553 1.00 85.06 72 HIS A C 1
ATOM 592 O O . HIS A 1 72 ? -8.314 10.166 -2.259 1.00 85.06 72 HIS A O 1
ATOM 598 N N . PHE A 1 73 ? -6.482 8.875 -2.017 1.00 85.50 73 PHE A N 1
ATOM 599 C CA . PHE A 1 73 ? -5.766 9.714 -1.069 1.00 85.50 73 PHE A CA 1
ATOM 600 C C . PHE A 1 73 ? -4.490 10.249 -1.691 1.00 85.50 73 PHE A C 1
ATOM 602 O O . PHE A 1 73 ? -3.822 9.550 -2.454 1.00 85.50 73 PHE A O 1
ATOM 609 N N . ILE A 1 74 ? -4.147 11.471 -1.303 1.00 89.25 74 ILE A N 1
ATOM 610 C CA . ILE A 1 74 ? -2.835 12.061 -1.531 1.00 89.25 74 ILE A CA 1
ATOM 611 C C . ILE A 1 74 ? -2.241 12.282 -0.146 1.00 89.25 74 ILE A C 1
ATOM 613 O O . ILE A 1 74 ? -2.834 12.974 0.684 1.00 89.25 74 ILE A O 1
ATOM 617 N N . ILE A 1 75 ? -1.115 11.634 0.113 1.00 88.75 75 ILE A N 1
ATOM 618 C CA . ILE A 1 75 ? -0.376 11.718 1.364 1.00 88.75 75 ILE A CA 1
ATOM 619 C C . ILE A 1 75 ? 0.898 12.500 1.059 1.00 88.75 75 ILE A C 1
ATOM 621 O O . ILE A 1 75 ? 1.747 12.037 0.298 1.00 88.75 75 ILE A O 1
ATOM 625 N N . ASP A 1 76 ? 1.009 13.700 1.627 1.00 89.88 76 ASP A N 1
ATOM 626 C CA . ASP A 1 76 ? 2.163 14.567 1.405 1.00 89.88 76 ASP A CA 1
ATOM 627 C C . ASP A 1 76 ? 3.446 13.952 1.982 1.00 89.88 76 ASP A C 1
ATOM 629 O O . ASP A 1 76 ? 3.416 13.200 2.963 1.00 89.88 76 ASP A O 1
ATOM 633 N N . SER A 1 77 ? 4.585 14.314 1.395 1.00 90.12 77 SER A N 1
ATOM 634 C CA . SER A 1 77 ? 5.894 13.760 1.752 1.00 90.12 77 SER A CA 1
ATOM 635 C C . SER A 1 77 ? 6.243 13.920 3.236 1.00 90.12 77 SER A C 1
ATOM 637 O O . SER A 1 77 ? 6.798 12.998 3.828 1.00 90.12 77 SER A O 1
ATOM 639 N N . LYS A 1 78 ? 5.843 15.017 3.896 1.00 90.19 78 LYS A N 1
ATOM 640 C CA . LYS A 1 78 ? 6.107 15.216 5.335 1.00 90.19 78 LYS A CA 1
ATOM 641 C C . LYS A 1 78 ? 5.303 14.255 6.20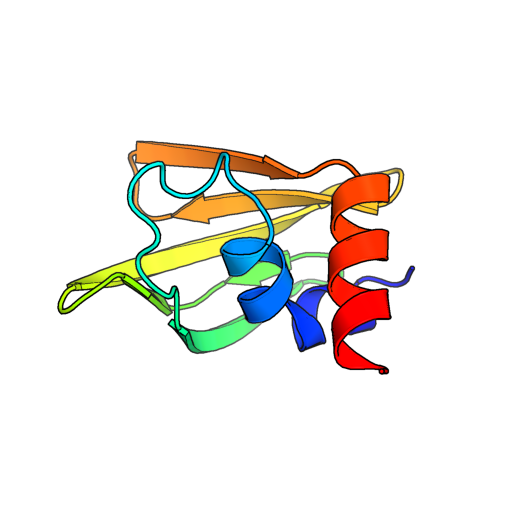4 1.00 90.19 78 LYS A C 1
ATOM 643 O O . LYS A 1 78 ? 5.770 13.850 7.267 1.00 90.19 78 LYS A O 1
ATOM 648 N N . THR A 1 79 ? 4.081 13.925 5.796 1.00 87.88 79 THR A N 1
ATOM 649 C CA . THR A 1 79 ? 3.248 12.936 6.491 1.00 87.88 79 THR A CA 1
ATOM 650 C C . THR A 1 79 ? 3.808 11.526 6.305 1.00 87.88 79 THR A C 1
ATOM 652 O O . THR A 1 79 ? 3.837 10.768 7.274 1.00 87.88 79 THR A O 1
ATOM 655 N N . VAL A 1 80 ? 4.319 11.203 5.110 1.00 87.81 80 VAL A N 1
ATOM 656 C CA . VAL A 1 80 ? 5.044 9.946 4.849 1.00 87.81 80 VAL A CA 1
ATOM 657 C C . VAL A 1 80 ? 6.279 9.834 5.752 1.00 87.81 80 VAL A C 1
ATOM 659 O O . VAL A 1 80 ? 6.416 8.852 6.479 1.00 87.81 80 VAL A O 1
ATOM 662 N N . GLU A 1 81 ? 7.130 10.864 5.787 1.00 90.50 81 GLU A N 1
ATOM 663 C CA . GLU A 1 81 ? 8.354 10.889 6.607 1.00 90.50 81 GLU A CA 1
ATOM 664 C C . GLU A 1 81 ? 8.069 10.664 8.095 1.00 90.50 81 GLU A C 1
ATOM 666 O O . GLU A 1 81 ? 8.737 9.867 8.751 1.00 90.50 81 GLU A O 1
ATOM 671 N N . LYS A 1 82 ? 7.052 11.344 8.637 1.00 89.69 82 LYS A N 1
ATOM 672 C CA . LYS A 1 82 ? 6.673 11.211 10.050 1.00 89.69 82 LYS A CA 1
ATOM 673 C C . LYS A 1 82 ? 6.159 9.822 10.404 1.00 89.69 82 LYS A C 1
ATOM 675 O O . LYS A 1 82 ? 6.382 9.375 11.526 1.00 89.69 82 LYS A O 1
ATOM 680 N N . ALA A 1 83 ? 5.438 9.175 9.489 1.00 87.38 83 ALA A N 1
ATOM 681 C CA . ALA A 1 83 ? 4.937 7.825 9.714 1.00 87.38 83 ALA A CA 1
ATOM 682 C C . ALA A 1 83 ? 6.100 6.829 9.830 1.00 87.38 83 ALA A C 1
ATOM 684 O O . ALA A 1 83 ? 6.152 6.082 10.802 1.00 87.38 83 ALA A O 1
ATOM 685 N N . ILE A 1 84 ? 7.066 6.905 8.909 1.00 88.25 84 ILE A N 1
ATOM 686 C CA . ILE A 1 84 ? 8.250 6.031 8.876 1.00 88.25 84 ILE A CA 1
ATOM 687 C C . ILE A 1 84 ? 9.146 6.253 10.106 1.00 88.25 84 ILE A C 1
ATOM 689 O O . ILE A 1 84 ? 9.593 5.302 10.741 1.00 88.25 84 ILE A O 1
ATOM 693 N N . GLN A 1 85 ? 9.385 7.511 10.494 1.00 87.56 85 GLN A N 1
ATOM 694 C CA . GLN A 1 85 ? 10.235 7.828 11.651 1.00 87.56 85 GLN A CA 1
ATOM 695 C C . GLN A 1 85 ? 9.683 7.275 12.970 1.00 87.56 85 GLN A C 1
ATOM 697 O O . GLN A 1 85 ? 10.460 6.874 13.828 1.00 87.56 85 GLN A O 1
ATOM 702 N N . ARG A 1 86 ? 8.355 7.227 13.127 1.00 74.56 86 ARG A N 1
ATOM 703 C CA . ARG A 1 86 ? 7.705 6.741 14.351 1.00 74.56 86 ARG A CA 1
ATOM 704 C C . ARG A 1 86 ? 7.851 5.232 14.559 1.00 74.56 86 ARG A C 1
ATOM 706 O O . ARG A 1 86 ? 7.805 4.787 15.695 1.00 74.56 86 ARG A O 1
ATOM 713 N N . GLU A 1 87 ? 7.977 4.451 13.492 1.00 62.84 87 GLU A N 1
ATOM 714 C CA . GLU A 1 87 ? 8.182 3.000 13.596 1.00 62.84 87 GLU A CA 1
ATOM 715 C C . GLU A 1 87 ? 9.608 2.646 14.047 1.00 62.84 87 GLU A C 1
ATOM 717 O O . GLU A 1 87 ? 9.847 1.592 14.626 1.00 62.84 87 GLU A O 1
ATOM 722 N N . SER A 1 88 ? 10.563 3.548 13.808 1.00 60.47 88 SER A N 1
ATOM 723 C CA . SER A 1 88 ? 11.967 3.360 14.188 1.00 60.47 88 SER A CA 1
ATOM 724 C C . SER A 1 88 ? 12.263 3.655 15.673 1.00 60.47 88 SER A C 1
ATOM 726 O O . SER A 1 88 ? 13.413 3.492 16.087 1.00 60.47 88 SER A O 1
ATOM 728 N N . GLU A 1 89 ? 11.268 4.101 16.456 1.00 53.25 89 GLU A N 1
ATOM 729 C CA . GLU A 1 89 ? 11.339 4.397 17.905 1.00 53.25 89 GLU A CA 1
ATOM 730 C C . GLU A 1 89 ? 10.686 3.298 18.759 1.00 53.25 89 GLU A C 1
ATOM 732 O O . GLU A 1 89 ? 11.299 2.921 19.787 1.00 53.25 89 GLU A O 1
#

Radius of gyration: 11.96 Å; chains: 1; bounding box: 27×24×30 Å